Protein AF-A0A6V8NJ62-F1 (afdb_monomer_lite)

Structure (mmCIF, N/CA/C/O backbone):
data_AF-A0A6V8NJ62-F1
#
_entry.id   AF-A0A6V8NJ62-F1
#
loop_
_atom_site.group_PDB
_atom_site.id
_atom_site.type_symbol
_atom_site.label_atom_id
_atom_site.label_alt_id
_atom_site.label_comp_id
_atom_site.label_asym_id
_atom_site.label_entity_id
_atom_site.label_seq_id
_atom_site.pdbx_PDB_ins_code
_atom_site.Cartn_x
_atom_site.Cartn_y
_atom_site.Cartn_z
_atom_site.occupancy
_atom_site.B_iso_or_equiv
_atom_site.auth_seq_id
_atom_site.auth_comp_id
_atom_site.auth_asym_id
_atom_site.auth_atom_id
_atom_site.pdbx_PDB_model_num
ATOM 1 N N . MET A 1 1 ? 27.675 8.308 -45.622 1.00 54.81 1 MET A N 1
ATOM 2 C CA . MET A 1 1 ? 26.237 8.334 -45.273 1.00 54.81 1 MET A CA 1
ATOM 3 C C . MET A 1 1 ? 25.908 7.161 -44.334 1.00 54.81 1 MET A C 1
ATOM 5 O O . MET A 1 1 ? 24.941 6.455 -44.560 1.00 54.81 1 MET A O 1
ATOM 9 N N . GLU A 1 2 ? 26.715 6.939 -43.284 1.00 63.44 2 GLU A N 1
ATOM 10 C CA . GLU A 1 2 ? 26.614 5.745 -42.406 1.00 63.44 2 GLU A CA 1
ATOM 11 C C . GLU A 1 2 ? 26.477 6.090 -40.912 1.00 63.44 2 GLU A C 1
ATOM 13 O O . GLU A 1 2 ? 25.888 5.338 -40.140 1.00 63.44 2 GLU A O 1
ATOM 18 N N . THR A 1 3 ? 26.953 7.262 -40.488 1.00 70.12 3 THR A N 1
ATOM 19 C CA . THR A 1 3 ? 26.948 7.683 -39.077 1.00 70.12 3 THR A CA 1
ATOM 20 C C . THR A 1 3 ? 25.545 7.982 -38.548 1.00 70.12 3 THR A C 1
ATOM 22 O O . THR A 1 3 ? 25.250 7.712 -37.386 1.00 70.12 3 THR A O 1
ATOM 25 N N . SER A 1 4 ? 24.643 8.469 -39.402 1.00 76.69 4 SER A N 1
ATOM 26 C CA . SER A 1 4 ? 23.261 8.801 -39.036 1.00 76.69 4 SER A CA 1
ATOM 27 C C . SER A 1 4 ? 22.462 7.568 -38.595 1.00 76.69 4 SER A C 1
ATOM 29 O O . SER A 1 4 ? 21.747 7.627 -37.598 1.00 76.69 4 SER A O 1
ATOM 31 N N . GLY A 1 5 ? 22.615 6.433 -39.289 1.00 84.75 5 GLY A N 1
ATOM 32 C CA . GLY A 1 5 ? 21.897 5.194 -38.963 1.00 84.75 5 GLY A CA 1
ATOM 33 C C . GLY A 1 5 ? 22.363 4.566 -37.647 1.00 84.75 5 GLY A C 1
ATOM 34 O O . GLY A 1 5 ? 21.549 4.087 -36.856 1.00 84.75 5 GLY A O 1
ATOM 35 N N . MET A 1 6 ? 23.666 4.645 -37.367 1.00 89.50 6 MET A N 1
ATOM 36 C CA . MET A 1 6 ? 24.254 4.153 -36.120 1.00 89.50 6 MET A CA 1
ATOM 37 C C . MET A 1 6 ? 23.736 4.935 -34.905 1.00 89.50 6 MET A C 1
ATOM 39 O O . MET A 1 6 ? 23.313 4.336 -33.918 1.00 89.50 6 MET A O 1
ATOM 43 N N . VAL A 1 7 ? 23.691 6.268 -35.002 1.00 90.81 7 VAL A N 1
ATOM 44 C CA . VAL A 1 7 ? 23.175 7.138 -33.932 1.00 90.81 7 VAL A CA 1
ATOM 45 C C . VAL A 1 7 ? 21.690 6.878 -33.669 1.00 90.81 7 VAL A C 1
ATOM 47 O O . VAL A 1 7 ? 21.293 6.746 -32.512 1.00 90.81 7 VAL A O 1
ATOM 50 N N . ILE A 1 8 ? 20.875 6.736 -34.721 1.00 93.25 8 ILE A N 1
ATOM 51 C CA . ILE A 1 8 ? 19.444 6.416 -34.587 1.00 93.25 8 ILE A CA 1
ATOM 52 C C . ILE A 1 8 ? 19.249 5.065 -33.889 1.00 93.25 8 ILE A C 1
ATOM 54 O O . ILE A 1 8 ? 18.403 4.949 -33.006 1.00 93.25 8 ILE A O 1
ATOM 58 N N . THR A 1 9 ? 20.059 4.062 -34.230 1.00 91.69 9 THR A N 1
ATOM 59 C CA . THR A 1 9 ? 19.979 2.725 -33.622 1.00 91.69 9 THR A CA 1
ATOM 60 C C . THR A 1 9 ? 20.310 2.762 -32.130 1.00 91.69 9 THR A C 1
ATOM 62 O O . THR A 1 9 ? 19.581 2.197 -31.317 1.00 91.69 9 THR A O 1
ATOM 65 N N . ILE A 1 10 ? 21.374 3.476 -31.752 1.00 94.25 10 ILE A N 1
ATOM 66 C CA . ILE A 1 10 ? 21.768 3.646 -30.347 1.00 94.25 10 ILE A CA 1
ATOM 67 C C . ILE A 1 10 ? 20.658 4.357 -29.563 1.00 94.25 10 ILE A C 1
ATOM 69 O O . ILE A 1 10 ? 20.280 3.908 -28.481 1.00 94.25 10 ILE A O 1
ATOM 73 N N . LEU A 1 11 ? 20.094 5.432 -30.120 1.00 94.69 11 LEU A N 1
ATOM 74 C CA . LEU A 1 11 ? 18.990 6.164 -29.498 1.00 94.69 11 LEU A CA 1
ATOM 75 C C . LEU A 1 11 ? 17.732 5.303 -29.350 1.00 94.69 11 LEU A C 1
ATOM 77 O O . LEU A 1 11 ? 17.073 5.374 -28.315 1.00 94.69 11 LEU A O 1
ATOM 81 N N . ALA A 1 12 ? 17.415 4.469 -30.342 1.00 94.56 12 ALA A N 1
ATOM 82 C CA . ALA A 1 12 ? 16.268 3.570 -30.284 1.00 94.56 12 ALA A CA 1
ATOM 83 C C . ALA A 1 12 ? 16.407 2.552 -29.142 1.00 94.56 12 ALA A C 1
ATOM 85 O O . ALA A 1 12 ? 15.471 2.383 -28.362 1.00 94.56 12 ALA A O 1
ATOM 86 N N . ILE A 1 13 ? 17.591 1.948 -28.983 1.00 95.56 13 ILE A N 1
ATOM 87 C CA . ILE A 1 13 ? 17.879 1.006 -27.890 1.00 95.56 13 ILE A CA 1
ATOM 88 C C . ILE A 1 13 ? 17.697 1.690 -26.532 1.00 95.56 13 ILE A C 1
ATOM 90 O O . ILE A 1 13 ? 16.979 1.182 -25.669 1.00 95.56 13 ILE A O 1
ATOM 94 N N . TRP A 1 14 ? 18.293 2.870 -26.347 1.00 94.56 14 TRP A N 1
ATOM 95 C CA . TRP A 1 14 ? 18.150 3.620 -25.099 1.00 94.56 14 TRP A CA 1
ATOM 96 C C . TRP A 1 14 ? 1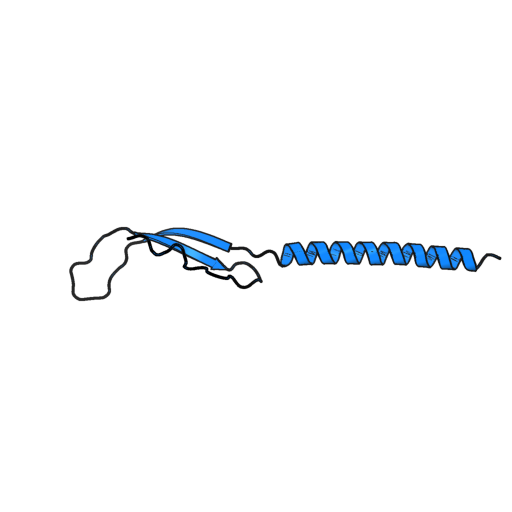6.706 4.047 -24.832 1.00 94.56 14 TRP A C 1
ATOM 98 O O . TRP A 1 14 ? 16.246 3.953 -23.694 1.00 94.56 14 TRP A O 1
ATOM 108 N N . GLY A 1 15 ? 15.967 4.446 -25.868 1.00 96.06 15 GLY A N 1
ATOM 109 C CA . GLY A 1 15 ? 14.545 4.764 -25.770 1.00 96.06 15 GLY A CA 1
ATOM 110 C C . GLY A 1 15 ? 13.725 3.580 -25.259 1.00 96.06 15 GLY A C 1
ATOM 111 O O . GLY A 1 15 ? 12.926 3.735 -24.333 1.00 96.06 15 GLY A O 1
ATOM 112 N N . THR A 1 16 ? 13.968 2.378 -25.789 1.00 95.88 16 THR A N 1
ATOM 113 C CA . THR A 1 16 ? 13.295 1.157 -25.325 1.00 95.88 16 THR A CA 1
ATOM 114 C C . THR A 1 16 ? 13.657 0.815 -23.879 1.00 95.88 16 THR A C 1
ATOM 116 O O . THR A 1 16 ? 12.771 0.470 -23.094 1.00 95.88 16 THR A O 1
ATOM 119 N N . VAL A 1 17 ? 14.931 0.944 -23.494 1.00 96.62 17 VAL A N 1
ATOM 120 C CA . VAL A 1 17 ? 15.390 0.663 -22.121 1.00 96.62 17 VAL A CA 1
ATOM 121 C C . VAL A 1 17 ? 14.740 1.621 -21.124 1.00 96.62 17 VAL A C 1
ATOM 123 O O . VAL A 1 17 ? 14.135 1.177 -20.148 1.00 96.62 17 VAL A O 1
ATOM 126 N N . LEU A 1 18 ? 14.800 2.928 -21.383 1.00 95.75 18 LEU A N 1
ATOM 127 C CA . LEU A 1 18 ? 14.214 3.939 -20.501 1.00 95.75 18 LEU A CA 1
ATOM 128 C C . LEU A 1 18 ? 12.692 3.798 -20.408 1.00 95.75 18 LEU A C 1
ATOM 130 O O . LEU A 1 18 ? 12.130 3.904 -19.317 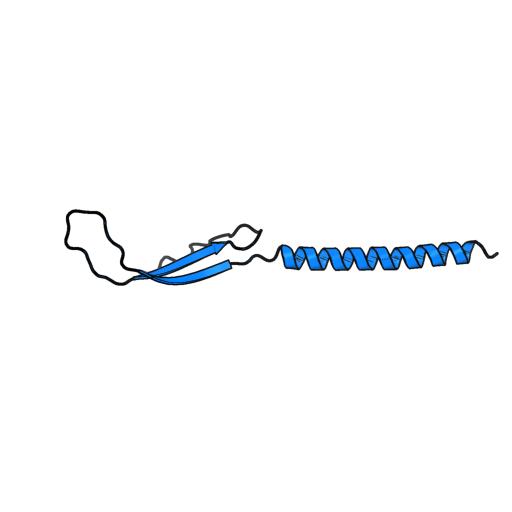1.00 95.75 18 LEU A O 1
ATOM 134 N N . SER A 1 19 ? 12.026 3.486 -21.524 1.00 95.25 19 SER A N 1
ATOM 135 C CA . SER A 1 19 ? 10.588 3.212 -21.530 1.00 95.25 19 SER A CA 1
ATOM 136 C C . SER A 1 19 ? 10.248 2.001 -20.654 1.00 95.25 19 SER A C 1
ATOM 138 O O . SER A 1 19 ? 9.410 2.112 -19.758 1.00 95.25 19 SER A O 1
ATOM 140 N N . SER A 1 20 ? 10.970 0.890 -20.813 1.00 96.19 20 SER A N 1
ATOM 141 C CA . SER A 1 20 ? 10.763 -0.332 -20.022 1.00 96.19 20 SER A CA 1
ATOM 142 C C . SER A 1 20 ? 10.951 -0.086 -18.523 1.00 96.19 20 SER A C 1
ATOM 144 O O . SER A 1 20 ? 10.127 -0.510 -17.711 1.00 96.19 20 SER A O 1
ATOM 146 N N . VAL A 1 21 ? 11.994 0.665 -18.151 1.00 96.94 21 VAL A N 1
ATOM 147 C CA . VAL A 1 21 ? 12.247 1.053 -16.756 1.00 96.94 21 VAL A CA 1
ATOM 148 C C . VAL A 1 21 ? 11.122 1.937 -16.218 1.00 96.94 21 VAL A C 1
ATOM 150 O O . VAL A 1 21 ? 10.633 1.695 -15.115 1.00 96.94 21 VAL A O 1
ATOM 153 N N . SER A 1 22 ? 10.664 2.927 -16.990 1.00 94.81 22 SER A N 1
ATOM 154 C CA . SER A 1 22 ? 9.585 3.819 -16.554 1.00 94.81 22 SER A CA 1
ATOM 155 C C . SER A 1 22 ? 8.270 3.070 -16.317 1.00 94.81 22 SER A C 1
ATOM 157 O O . SER A 1 22 ? 7.624 3.283 -15.292 1.00 94.81 22 SER A O 1
ATOM 159 N N . ILE A 1 23 ? 7.910 2.126 -17.193 1.00 95.56 23 ILE A N 1
ATOM 160 C CA . ILE A 1 23 ? 6.711 1.291 -17.039 1.00 95.56 23 ILE A CA 1
ATOM 161 C C . ILE A 1 23 ? 6.834 0.419 -15.786 1.00 95.56 23 ILE A C 1
ATOM 163 O O . ILE A 1 23 ? 5.924 0.401 -14.954 1.00 95.56 23 ILE A O 1
ATOM 167 N N . GLY A 1 24 ? 7.976 -0.251 -15.605 1.00 94.38 24 GLY A N 1
ATOM 168 C CA . GLY A 1 24 ? 8.235 -1.071 -14.421 1.00 94.38 24 GLY A CA 1
ATOM 169 C C . GLY A 1 24 ? 8.144 -0.268 -13.123 1.00 94.38 24 GLY A C 1
ATOM 170 O O . GLY A 1 24 ? 7.524 -0.716 -12.157 1.00 94.38 24 GLY A O 1
ATOM 171 N N . TRP A 1 25 ? 8.684 0.953 -13.116 1.00 93.75 25 TRP A N 1
ATOM 172 C CA . TRP A 1 25 ? 8.615 1.850 -11.966 1.00 93.75 25 TRP A CA 1
ATOM 173 C C . TRP A 1 25 ? 7.179 2.246 -11.609 1.00 93.75 25 TRP A C 1
ATOM 175 O O . TRP A 1 25 ? 6.807 2.204 -10.435 1.00 93.75 25 TRP A O 1
ATOM 185 N N . GLN A 1 26 ? 6.351 2.588 -12.601 1.00 93.31 26 GLN A N 1
ATOM 186 C CA . GLN A 1 26 ? 4.951 2.947 -12.362 1.00 93.31 26 GLN A CA 1
ATOM 187 C C . GLN A 1 26 ? 4.175 1.776 -11.755 1.00 93.31 26 GLN A C 1
ATOM 189 O O . GLN A 1 26 ? 3.492 1.950 -10.746 1.00 93.31 26 GLN A O 1
ATOM 194 N N . ILE A 1 27 ? 4.358 0.575 -12.308 1.00 91.44 27 ILE A N 1
ATOM 195 C CA . ILE A 1 27 ? 3.727 -0.648 -11.810 1.00 91.44 27 ILE A CA 1
ATOM 196 C C . ILE A 1 27 ? 4.180 -0.937 -10.371 1.00 91.44 27 ILE A C 1
ATOM 198 O O . ILE A 1 27 ? 3.350 -1.131 -9.482 1.00 91.44 27 ILE A O 1
ATOM 202 N N . TYR A 1 28 ? 5.489 -0.907 -10.111 1.00 90.12 28 TYR A N 1
ATOM 203 C CA . TYR A 1 28 ? 6.054 -1.129 -8.778 1.00 90.12 28 TYR A CA 1
ATOM 204 C C . TYR A 1 28 ? 5.505 -0.143 -7.741 1.00 90.12 28 TYR A C 1
ATOM 206 O O . TYR A 1 28 ? 5.099 -0.532 -6.639 1.00 90.12 28 TYR A O 1
ATOM 214 N N . ARG A 1 29 ? 5.467 1.142 -8.102 1.00 88.31 29 ARG A N 1
ATOM 215 C CA . ARG A 1 29 ? 4.950 2.212 -7.252 1.00 88.31 29 ARG A CA 1
ATOM 216 C C . ARG A 1 29 ? 3.464 2.009 -6.972 1.00 88.31 29 ARG A C 1
ATOM 218 O O . ARG A 1 29 ? 3.040 2.203 -5.834 1.00 88.31 29 ARG A O 1
ATOM 225 N N . ASP A 1 30 ? 2.682 1.582 -7.957 1.00 85.50 30 ASP A N 1
ATOM 226 C CA . ASP A 1 30 ? 1.256 1.326 -7.773 1.00 85.50 30 ASP A CA 1
ATOM 227 C C . ASP A 1 30 ? 1.005 0.125 -6.860 1.00 85.50 30 ASP A C 1
ATOM 229 O O . ASP A 1 30 ? 0.164 0.221 -5.970 1.00 85.50 30 ASP A O 1
ATOM 233 N N . PHE A 1 31 ? 1.769 -0.965 -6.986 1.00 82.31 31 PHE A N 1
ATOM 234 C CA . PHE A 1 31 ? 1.675 -2.101 -6.061 1.00 82.31 31 PHE A CA 1
ATOM 235 C C . PHE A 1 31 ? 2.100 -1.744 -4.635 1.00 82.31 31 PHE A C 1
ATOM 237 O O . PHE A 1 31 ? 1.416 -2.116 -3.680 1.00 82.31 31 PHE A O 1
ATOM 244 N N . THR A 1 32 ? 3.192 -0.994 -4.485 1.00 81.44 32 THR A N 1
ATOM 245 C CA . THR A 1 32 ? 3.715 -0.572 -3.175 1.00 81.44 32 THR A CA 1
ATOM 246 C C . THR A 1 32 ? 2.782 0.419 -2.479 1.00 81.44 32 THR A C 1
ATOM 248 O O . THR A 1 32 ? 2.623 0.380 -1.260 1.00 81.44 32 THR A O 1
ATOM 251 N N . ASN A 1 33 ? 2.120 1.288 -3.245 1.00 76.75 33 ASN A N 1
ATOM 252 C CA . ASN A 1 33 ? 1.194 2.294 -2.728 1.00 76.75 33 ASN A CA 1
ATOM 253 C C . ASN A 1 33 ? -0.264 1.816 -2.679 1.00 76.75 33 ASN A C 1
ATOM 255 O O . ASN A 1 33 ? -1.174 2.641 -2.527 1.00 76.75 33 ASN A O 1
ATOM 259 N N . ARG A 1 34 ? -0.533 0.511 -2.810 1.00 74.38 34 ARG A N 1
ATOM 260 C CA . ARG A 1 34 ? -1.868 -0.023 -2.514 1.00 74.38 34 ARG A CA 1
ATOM 261 C C . ARG A 1 34 ? -2.139 0.134 -1.020 1.00 74.38 34 ARG A C 1
ATOM 263 O O . ARG A 1 34 ? -1.357 -0.312 -0.182 1.00 74.38 34 ARG A O 1
ATOM 270 N N . GLY A 1 35 ? -3.251 0.790 -0.693 1.00 73.38 35 GLY A N 1
ATOM 271 C CA . GLY A 1 35 ? -3.763 0.802 0.672 1.00 73.38 35 GLY A CA 1
ATOM 272 C C . GLY A 1 35 ? -4.072 -0.634 1.086 1.00 73.38 35 GLY A C 1
ATOM 273 O O . GLY A 1 35 ? -4.716 -1.364 0.333 1.00 73.38 35 GLY A O 1
ATOM 274 N N . ARG A 1 36 ? -3.570 -1.054 2.245 1.00 79.12 36 ARG A N 1
ATOM 275 C CA . ARG A 1 36 ? -3.877 -2.355 2.835 1.00 79.12 36 ARG A CA 1
ATOM 276 C C . ARG A 1 36 ? -4.535 -2.116 4.181 1.00 79.12 36 ARG A C 1
ATOM 278 O O . ARG A 1 36 ? -4.003 -1.396 5.025 1.00 79.12 36 ARG A O 1
ATOM 285 N N . LEU A 1 37 ? -5.697 -2.721 4.361 1.00 84.12 37 LEU A N 1
ATOM 286 C CA . LEU A 1 37 ? -6.452 -2.693 5.601 1.00 84.12 37 LEU A CA 1
ATOM 287 C C . LEU A 1 37 ? -6.484 -4.104 6.153 1.00 84.12 37 LEU A C 1
ATOM 289 O O . LEU A 1 37 ? -6.840 -5.038 5.438 1.00 84.12 37 LEU A O 1
ATOM 293 N N . ARG A 1 38 ? -6.088 -4.248 7.414 1.00 84.31 38 ARG A N 1
ATOM 294 C CA . ARG A 1 38 ? -6.251 -5.494 8.150 1.00 84.31 38 ARG A CA 1
ATOM 295 C C . ARG A 1 38 ? -7.403 -5.310 9.125 1.00 84.31 38 ARG A C 1
ATOM 297 O O . ARG A 1 38 ? -7.400 -4.344 9.886 1.00 84.31 38 ARG A O 1
ATOM 304 N N . VAL A 1 39 ? -8.369 -6.218 9.069 1.00 86.62 39 VAL A N 1
ATOM 305 C CA . VAL A 1 39 ? -9.503 -6.261 9.989 1.00 86.62 39 VAL A CA 1
ATOM 306 C C . VAL A 1 39 ? -9.420 -7.577 10.740 1.00 86.62 39 VAL A C 1
ATOM 308 O O . VAL A 1 39 ? -9.514 -8.637 10.129 1.00 86.62 39 VAL A O 1
ATOM 311 N N . ASP A 1 40 ? -9.203 -7.498 12.047 1.00 89.56 40 ASP A N 1
ATOM 312 C CA . ASP A 1 40 ? -9.190 -8.660 12.930 1.00 89.56 40 ASP A CA 1
ATOM 313 C C . ASP A 1 40 ? -10.463 -8.622 13.790 1.00 89.56 40 ASP A C 1
ATOM 315 O O . ASP A 1 40 ? -10.696 -7.649 14.506 1.00 89.56 40 ASP A O 1
ATOM 319 N N . THR A 1 41 ? -11.298 -9.659 13.707 1.00 87.94 41 THR A N 1
ATOM 320 C CA . THR A 1 41 ? -12.539 -9.806 14.489 1.00 87.94 41 THR A CA 1
ATOM 321 C C . THR A 1 41 ? -12.332 -10.796 15.627 1.00 87.94 41 THR A C 1
ATOM 323 O O . THR A 1 41 ? -11.798 -11.882 15.400 1.00 87.94 41 THR 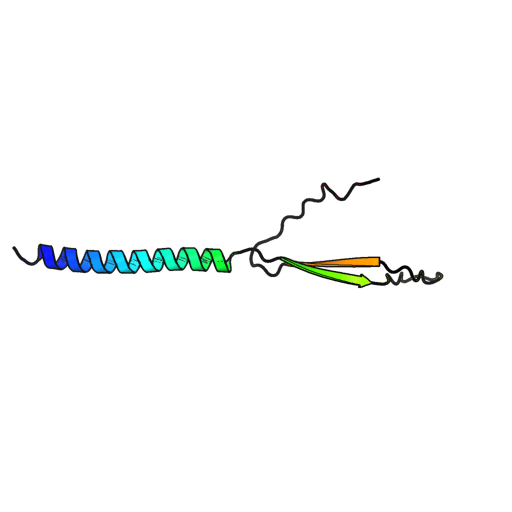A O 1
ATOM 326 N N . TYR A 1 42 ? -12.764 -10.451 16.835 1.00 86.19 42 TYR A N 1
ATOM 327 C CA . TYR A 1 42 ? -12.607 -11.286 18.022 1.00 86.19 42 TYR A CA 1
ATOM 328 C C . TYR A 1 42 ? -13.746 -11.059 19.017 1.00 86.19 42 TYR A C 1
ATOM 330 O O . TYR A 1 42 ? -14.392 -10.017 19.024 1.00 86.19 42 TYR A O 1
ATOM 338 N N . LEU A 1 43 ? -14.000 -12.050 19.867 1.00 85.19 43 LEU A N 1
ATOM 339 C CA . LEU A 1 43 ? -14.926 -11.901 20.986 1.00 85.19 43 LEU A CA 1
ATOM 340 C C . LEU A 1 43 ? -14.170 -11.294 22.170 1.00 85.19 43 LEU A C 1
ATOM 342 O O . LEU A 1 43 ? -13.074 -11.752 22.498 1.00 85.19 43 LEU A O 1
ATOM 346 N N . ALA A 1 44 ? -14.733 -10.262 22.789 1.00 77.62 44 ALA A N 1
ATOM 347 C CA . ALA A 1 44 ? -14.137 -9.586 23.933 1.00 77.62 44 ALA A CA 1
ATOM 348 C C . ALA A 1 44 ? -15.184 -9.333 25.016 1.00 77.62 44 ALA A C 1
ATOM 350 O O . ALA A 1 44 ? -16.299 -8.912 24.720 1.00 77.62 44 ALA A O 1
ATOM 351 N N . ASN A 1 45 ? -14.796 -9.543 26.271 1.00 77.88 45 ASN A N 1
ATOM 352 C CA . ASN A 1 45 ? -15.542 -9.030 27.414 1.00 77.88 45 ASN A CA 1
ATOM 353 C C . ASN A 1 45 ? -15.032 -7.623 27.713 1.00 77.88 45 ASN A C 1
ATOM 355 O O . ASN A 1 45 ? -13.821 -7.415 27.833 1.00 77.88 45 ASN A O 1
ATOM 359 N N . ILE A 1 46 ? -15.943 -6.661 27.810 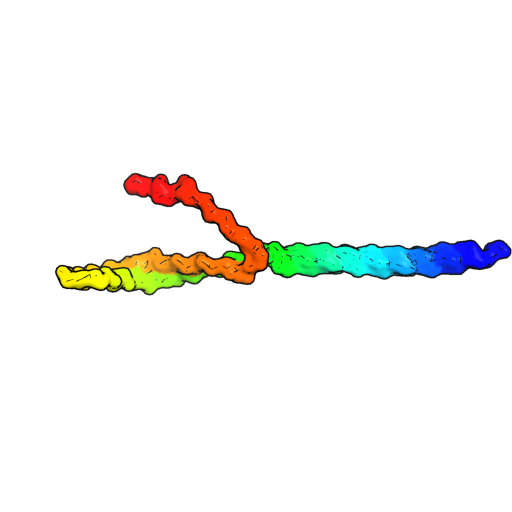1.00 70.25 46 ILE A N 1
ATOM 360 C CA . ILE A 1 46 ? -15.604 -5.308 28.244 1.00 70.25 46 ILE A CA 1
ATOM 361 C C . ILE A 1 46 ? -15.624 -5.335 29.770 1.00 70.25 46 ILE A C 1
ATOM 363 O O . ILE A 1 46 ? -16.679 -5.479 30.376 1.00 70.25 46 ILE A O 1
ATOM 367 N N . ILE A 1 47 ? -14.449 -5.255 30.390 1.00 66.25 47 ILE A N 1
ATOM 368 C CA . ILE A 1 47 ? -14.347 -5.087 31.840 1.00 66.25 47 ILE A CA 1
ATOM 369 C C . ILE A 1 47 ? -14.547 -3.595 32.106 1.00 66.25 47 ILE A C 1
ATOM 371 O O . ILE A 1 47 ? -13.649 -2.799 31.835 1.00 66.25 47 ILE A O 1
ATOM 375 N N . GLU A 1 48 ? -15.724 -3.201 32.585 1.00 64.12 48 GLU A N 1
ATOM 376 C CA . GLU A 1 48 ? -15.915 -1.849 33.111 1.00 64.12 48 GLU A CA 1
ATOM 377 C C . GLU A 1 48 ? -15.135 -1.711 34.427 1.00 64.12 48 GLU A C 1
ATOM 379 O O . GLU A 1 48 ? -15.388 -2.427 35.399 1.00 64.12 48 GLU A O 1
ATOM 384 N N . GLU A 1 49 ? -14.153 -0.806 34.469 1.00 61.06 49 GLU A N 1
ATOM 385 C CA . GLU A 1 49 ? -13.478 -0.448 35.718 1.00 61.06 49 GLU A CA 1
ATOM 386 C C . GLU A 1 49 ? -14.411 0.430 36.568 1.00 61.06 49 GLU A C 1
ATOM 388 O O . GLU A 1 49 ? -14.525 1.637 36.361 1.00 61.06 49 GLU A O 1
ATOM 393 N N . GLY A 1 50 ? -15.097 -0.181 37.536 1.00 65.69 50 GLY A N 1
ATOM 394 C CA . GLY A 1 50 ? -15.955 0.516 38.495 1.00 65.69 50 GLY A CA 1
ATOM 395 C C . GLY A 1 50 ? -16.463 -0.403 39.616 1.00 65.69 50 GLY A C 1
ATOM 396 O O . GLY A 1 50 ? -16.419 -1.628 39.482 1.00 65.69 50 GLY A O 1
ATOM 397 N N . PRO A 1 51 ? -16.934 0.147 40.752 1.00 50.69 51 PRO A N 1
ATOM 398 C CA . PRO A 1 51 ? -17.553 -0.638 41.815 1.00 50.69 51 PRO A CA 1
ATOM 399 C C . PRO A 1 51 ? -18.975 -1.042 41.391 1.00 50.69 51 PRO A C 1
ATOM 401 O O . PRO A 1 51 ? -19.949 -0.362 41.698 1.00 50.69 51 PRO A O 1
ATOM 404 N N . GLY A 1 52 ? -19.092 -2.146 40.656 1.00 62.22 52 GLY A N 1
ATOM 405 C CA . GLY A 1 52 ? -20.361 -2.707 40.195 1.00 62.22 52 GLY A CA 1
ATOM 406 C C . GLY A 1 52 ? -20.227 -4.191 39.839 1.00 62.22 52 GLY A C 1
ATOM 407 O O . GLY A 1 52 ? -19.105 -4.688 39.707 1.00 62.22 52 GLY A O 1
ATOM 408 N N . PRO A 1 53 ? -21.341 -4.939 39.737 1.00 60.53 53 PRO A N 1
ATOM 409 C CA . PRO A 1 53 ? -21.298 -6.318 39.265 1.00 60.53 53 PRO A CA 1
ATOM 410 C C . PRO A 1 53 ? -20.686 -6.351 37.861 1.00 60.53 53 PRO A C 1
ATOM 412 O O . PRO A 1 53 ? -21.142 -5.636 36.975 1.00 60.53 53 PRO A O 1
ATOM 415 N N . GLN A 1 54 ? -19.638 -7.159 37.673 1.00 62.75 54 GLN A N 1
ATOM 416 C CA . GLN A 1 54 ? -19.013 -7.321 36.362 1.00 62.75 54 GLN A CA 1
ATOM 417 C C . GLN A 1 54 ? -20.013 -7.968 35.408 1.00 62.75 54 GLN A C 1
ATOM 419 O O . GLN A 1 54 ? -20.366 -9.139 35.573 1.00 62.75 54 GLN A O 1
ATOM 424 N N . ASP A 1 55 ? -20.469 -7.198 34.427 1.00 63.56 55 ASP A N 1
ATOM 425 C CA . ASP A 1 55 ? -21.326 -7.705 33.371 1.00 63.56 55 ASP A CA 1
ATOM 426 C C . ASP A 1 55 ? -20.488 -8.608 32.450 1.00 63.56 55 ASP A C 1
ATOM 428 O O . ASP A 1 55 ? -19.543 -8.162 31.800 1.00 63.56 55 ASP A O 1
ATOM 432 N N . GLN A 1 56 ? -20.780 -9.912 32.432 1.00 67.50 56 GLN A N 1
ATOM 433 C CA . GLN A 1 56 ? -20.035 -10.913 31.646 1.00 67.50 56 GLN A CA 1
ATOM 434 C C . GLN A 1 56 ? -20.504 -10.970 30.183 1.00 67.50 56 GLN A C 1
ATOM 436 O O . GLN A 1 56 ? -20.450 -12.020 29.538 1.00 67.50 56 GLN A O 1
ATOM 441 N N . THR A 1 57 ? -21.004 -9.854 29.659 1.00 72.38 57 THR A N 1
ATOM 442 C CA . THR A 1 57 ? -21.513 -9.772 28.295 1.00 72.38 57 THR A CA 1
ATOM 443 C C . THR A 1 57 ? -20.359 -9.896 27.301 1.00 72.38 57 THR A C 1
ATOM 445 O O . THR A 1 57 ? -19.401 -9.119 27.317 1.00 72.38 57 THR A O 1
ATOM 448 N N . VAL A 1 58 ? -20.461 -10.893 26.419 1.00 72.81 58 VAL A N 1
ATOM 449 C CA . VAL A 1 58 ? -19.494 -11.141 25.346 1.00 72.81 58 VAL A CA 1
ATOM 450 C C . VAL A 1 58 ? -19.853 -10.268 24.149 1.00 72.81 58 VAL A C 1
ATOM 452 O O . VAL A 1 58 ? -20.894 -10.461 23.520 1.00 72.81 58 VAL A O 1
ATOM 455 N N . TYR A 1 59 ? -18.968 -9.340 23.797 1.00 79.31 59 TYR A N 1
ATOM 456 C CA . TYR A 1 59 ? -19.132 -8.450 22.653 1.00 79.31 59 TYR A CA 1
ATOM 457 C C . TYR A 1 59 ? -18.349 -8.957 21.440 1.00 79.31 59 TYR A C 1
ATOM 459 O O . TYR A 1 59 ? -17.234 -9.472 21.562 1.00 79.31 59 TYR A O 1
ATOM 467 N N . LEU A 1 60 ? -18.910 -8.763 20.244 1.00 82.19 60 LEU A N 1
ATOM 468 C CA . LEU A 1 60 ? -18.165 -8.910 18.996 1.00 82.19 60 LEU A CA 1
ATOM 469 C C . LEU A 1 60 ? -17.335 -7.642 18.770 1.00 82.19 60 LEU A C 1
ATOM 471 O O . LEU A 1 60 ? -17.860 -6.600 18.383 1.00 82.19 60 LEU A O 1
ATOM 475 N N . ALA A 1 61 ? -16.035 -7.739 19.020 1.00 82.56 61 ALA A N 1
ATOM 476 C CA . ALA A 1 61 ? -15.081 -6.667 18.806 1.00 82.56 61 ALA A CA 1
ATOM 477 C C . ALA A 1 61 ? -14.338 -6.852 17.478 1.00 82.56 61 ALA A C 1
ATOM 479 O O . ALA A 1 61 ? -14.146 -7.957 16.964 1.00 82.56 61 ALA A O 1
ATOM 480 N N . TRP A 1 62 ? -13.895 -5.739 16.907 1.00 83.75 62 TRP A N 1
ATOM 481 C CA . TRP A 1 62 ? -13.124 -5.737 15.675 1.00 83.75 62 TRP A CA 1
ATOM 482 C C . TRP A 1 62 ? -12.092 -4.620 15.710 1.00 83.75 62 TRP A C 1
ATOM 484 O O . TRP A 1 62 ? -12.353 -3.512 16.176 1.00 83.75 62 TRP A O 1
ATOM 494 N N . LYS A 1 63 ? -10.891 -4.927 15.227 1.00 86.56 63 LYS A N 1
ATOM 495 C CA . LYS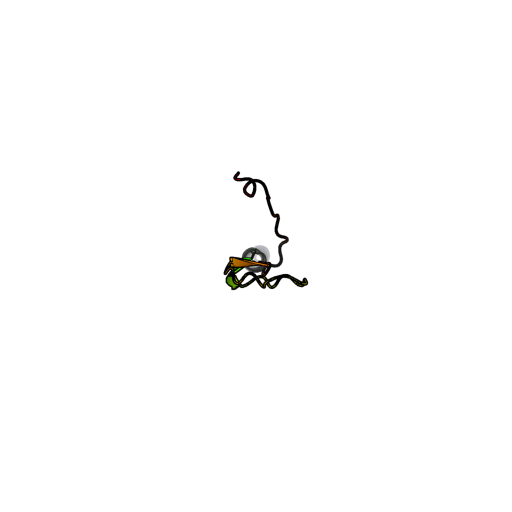 A 1 63 ? -9.770 -3.998 15.157 1.00 86.56 63 LYS A CA 1
ATOM 496 C C . LYS A 1 63 ? -9.418 -3.750 13.702 1.00 86.56 63 LYS A C 1
ATOM 498 O O . LYS A 1 63 ? -9.016 -4.665 12.986 1.00 86.56 63 LYS A O 1
ATOM 503 N N . VAL A 1 64 ? -9.519 -2.491 13.287 1.00 86.50 64 VAL A N 1
ATOM 504 C CA . VAL A 1 64 ? -9.104 -2.036 11.958 1.00 86.50 64 VAL A CA 1
ATOM 505 C C . VAL A 1 64 ? -7.709 -1.431 12.065 1.00 86.50 64 VAL A C 1
ATOM 507 O O . VAL A 1 64 ? -7.505 -0.439 12.759 1.00 86.50 64 VAL A O 1
ATOM 510 N N . THR A 1 65 ? -6.734 -2.025 11.380 1.00 85.75 65 THR A N 1
ATOM 511 C CA . THR A 1 65 ? -5.346 -1.544 11.357 1.00 85.75 65 THR A CA 1
ATOM 512 C C . THR A 1 65 ? -4.955 -1.121 9.945 1.00 85.75 65 THR A C 1
ATOM 514 O O . THR A 1 65 ? -5.074 -1.902 8.992 1.00 85.75 65 THR A O 1
ATOM 517 N N . ASN A 1 66 ? -4.434 0.104 9.807 1.00 85.31 66 ASN A N 1
ATOM 518 C CA . ASN A 1 66 ? -3.788 0.524 8.569 1.00 85.31 66 ASN A CA 1
ATOM 519 C C . ASN A 1 66 ? -2.458 -0.208 8.419 1.00 85.31 66 ASN A C 1
ATOM 521 O O . ASN A 1 66 ? -1.528 0.021 9.185 1.00 85.31 66 ASN A O 1
ATOM 525 N N . THR A 1 67 ? -2.367 -1.081 7.428 1.00 84.19 67 THR A N 1
ATOM 526 C CA . THR A 1 67 ? -1.115 -1.769 7.082 1.00 84.19 67 THR A CA 1
ATOM 527 C C . THR A 1 67 ? -0.520 -1.228 5.783 1.00 84.19 67 THR A C 1
ATOM 529 O O . THR A 1 67 ? 0.535 -1.680 5.341 1.00 84.19 67 THR A O 1
ATOM 532 N N . GLY A 1 68 ? -1.195 -0.264 5.151 1.00 79.62 68 GLY A N 1
ATOM 533 C CA . GLY A 1 68 ? -0.746 0.414 3.946 1.00 79.62 68 GLY A CA 1
ATOM 534 C C . GLY A 1 68 ? 0.007 1.711 4.236 1.00 79.62 68 GLY A C 1
ATOM 535 O O . GLY A 1 68 ? 0.028 2.225 5.348 1.00 79.62 68 GLY A O 1
ATOM 536 N N . ARG A 1 69 ? 0.598 2.279 3.179 1.00 73.56 69 ARG A N 1
ATOM 537 C CA . ARG A 1 69 ? 1.282 3.588 3.212 1.00 73.56 69 ARG A CA 1
ATOM 538 C C . ARG A 1 69 ? 0.356 4.778 2.927 1.00 73.56 69 ARG A C 1
ATOM 540 O O . ARG A 1 69 ? 0.825 5.907 2.839 1.00 73.56 69 ARG A O 1
ATOM 547 N N . LYS A 1 70 ? -0.944 4.532 2.729 1.00 79.69 70 LYS A N 1
ATOM 548 C CA . LYS A 1 70 ? -1.947 5.562 2.418 1.00 79.69 70 LYS A CA 1
ATOM 549 C C . LYS A 1 70 ? -2.837 5.831 3.632 1.00 79.69 70 LYS A C 1
ATOM 551 O O . LYS A 1 70 ? -3.204 4.865 4.302 1.00 79.69 70 LYS A O 1
ATOM 556 N N . PRO A 1 71 ? -3.201 7.095 3.909 1.00 76.94 71 PRO A N 1
ATOM 557 C CA . PRO A 1 71 ? -4.147 7.419 4.970 1.00 76.94 71 PRO A CA 1
ATOM 558 C C . PRO A 1 71 ? -5.526 6.817 4.671 1.00 76.94 71 PRO A C 1
ATOM 560 O O . PRO A 1 71 ? -5.906 6.656 3.509 1.00 76.94 71 PRO A O 1
ATOM 563 N N . ILE A 1 72 ? -6.261 6.475 5.728 1.00 78.25 72 ILE A N 1
ATOM 564 C CA . ILE A 1 72 ? -7.621 5.932 5.647 1.00 78.25 72 ILE A CA 1
ATOM 565 C C . ILE A 1 72 ? -8.598 7.071 5.910 1.00 78.25 72 ILE A C 1
ATOM 567 O O . ILE A 1 72 ? -8.410 7.830 6.858 1.00 78.25 72 ILE A O 1
ATOM 571 N N . ILE A 1 73 ? -9.648 7.161 5.098 1.00 80.25 73 ILE A N 1
ATOM 572 C CA . ILE A 1 73 ? -10.785 8.048 5.345 1.00 80.25 73 ILE A CA 1
ATOM 573 C C . ILE A 1 73 ? -11.911 7.183 5.904 1.00 80.25 73 ILE A C 1
ATOM 575 O O . ILE A 1 73 ? -12.319 6.211 5.270 1.00 80.25 73 ILE A O 1
ATOM 579 N N . ILE A 1 74 ? -12.387 7.525 7.098 1.00 77.94 74 ILE A N 1
ATOM 580 C CA . ILE A 1 74 ? -13.522 6.860 7.738 1.00 77.94 74 ILE A CA 1
ATOM 581 C C . ILE A 1 74 ? -14.758 7.709 7.443 1.00 77.94 74 ILE A C 1
ATOM 583 O O . ILE A 1 74 ? -14.758 8.903 7.735 1.00 77.94 74 ILE A O 1
ATOM 587 N N . ASN A 1 75 ? -15.794 7.112 6.851 1.00 81.19 75 ASN A N 1
ATOM 588 C CA . ASN A 1 75 ? -17.084 7.769 6.651 1.00 81.19 75 ASN A CA 1
ATOM 589 C C . ASN A 1 75 ? -18.091 7.214 7.677 1.00 81.19 75 ASN A C 1
ATOM 591 O O . ASN A 1 75 ? -18.491 6.058 7.544 1.00 81.19 75 ASN A O 1
ATOM 595 N N . PRO A 1 76 ? -18.491 7.996 8.696 1.00 71.00 76 PRO A N 1
ATOM 596 C CA . PRO A 1 76 ? -19.356 7.519 9.776 1.00 71.00 76 PRO A CA 1
ATOM 597 C C . PRO A 1 76 ? -20.852 7.415 9.415 1.00 71.00 76 PRO A C 1
ATOM 599 O O . PRO A 1 76 ? -21.646 7.058 10.277 1.00 71.00 76 PRO A O 1
ATOM 602 N N . SER A 1 77 ? -21.261 7.665 8.166 1.00 62.28 77 SER A N 1
ATOM 603 C CA . SER A 1 77 ? -22.681 7.7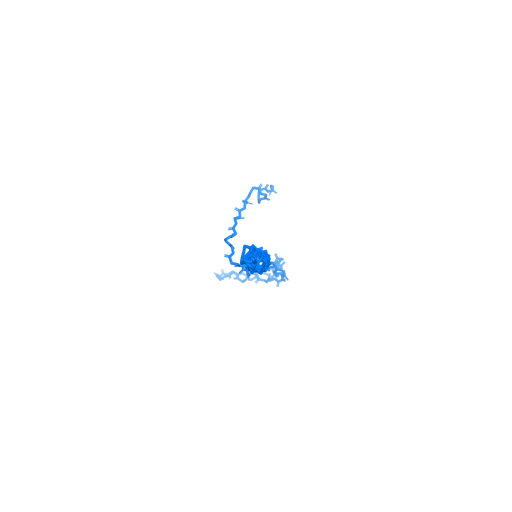61 7.752 1.00 62.28 77 SER A CA 1
ATOM 604 C C . SER A 1 77 ? -23.541 6.487 7.864 1.00 62.28 77 SER A C 1
ATOM 606 O O . SER A 1 77 ? -24.705 6.516 7.482 1.00 62.28 77 SER A O 1
ATOM 608 N N . SER A 1 78 ? -23.014 5.381 8.394 1.00 55.84 78 SER A N 1
ATOM 609 C CA . SER A 1 78 ? -23.753 4.121 8.584 1.00 55.84 78 SER A CA 1
ATOM 610 C C . SER A 1 78 ? -23.860 3.681 10.053 1.00 55.84 78 SER A C 1
ATOM 612 O O . SER A 1 78 ? -24.338 2.578 10.307 1.00 55.84 78 SER A O 1
ATOM 614 N N . ALA A 1 79 ? -23.393 4.489 11.013 1.00 57.59 79 ALA A N 1
ATOM 615 C CA . ALA A 1 79 ? -23.433 4.136 12.438 1.00 57.59 79 ALA A CA 1
ATOM 616 C C . ALA A 1 79 ? -24.731 4.559 13.156 1.00 57.59 79 ALA A C 1
ATOM 618 O O . ALA A 1 79 ? -24.926 4.186 14.308 1.00 57.59 79 ALA A O 1
ATOM 619 N N . GLU A 1 80 ? -25.624 5.299 12.494 1.00 54.19 80 GLU A N 1
ATOM 620 C CA . GLU A 1 80 ? -26.972 5.568 13.005 1.00 54.19 80 GLU A CA 1
ATOM 621 C C . GLU A 1 80 ? -27.952 4.538 12.440 1.00 54.19 80 GLU A C 1
ATOM 623 O O . GLU A 1 80 ? -28.489 4.679 11.342 1.00 54.19 80 GLU A O 1
ATOM 628 N N . SER A 1 81 ? -28.191 3.489 13.217 1.00 47.97 81 SER A N 1
ATOM 629 C CA . SER A 1 81 ? -29.435 2.725 13.152 1.00 47.97 81 SER A CA 1
ATOM 630 C C . SER A 1 81 ? -30.030 2.665 14.568 1.00 47.97 81 SER A C 1
ATOM 632 O O . SER A 1 81 ? -29.249 2.515 15.510 1.00 47.97 81 SER A O 1
ATOM 634 N N . PRO A 1 82 ? -31.357 2.870 14.691 1.00 51.75 82 PRO A N 1
ATOM 635 C CA . PRO A 1 82 ? -32.079 3.267 15.909 1.00 51.75 82 PRO A CA 1
ATOM 636 C C . PRO A 1 82 ? -32.066 2.248 17.051 1.00 51.75 82 PRO A C 1
ATOM 638 O O . PRO A 1 82 ? -31.905 1.039 16.771 1.00 51.75 82 PRO A O 1
#

Secondary structure (DSSP, 8-state):
--HHHHHHHHHHHHHHHHHHHHHHHHHHHHHHT---EEEEEEEEE----SSS-----EEEEEEEEE-SSSPPPP--TT----

Foldseek 3Di:
DPVVVVVVVVVVVVVVVVVVVVVVVVVVCVVQQDWDKDKDWDWDQDQPPDPDPRDRDIDTDMDIDTPHPDDDDDDCVPVDDD

pLDDT: mean 79.75, std 13.04, range [47.97, 96.94]

Organism: NCBI:txid2754717

Radius of gyration: 28.4 Å; chains: 1; bounding box: 59×21×87 Å

Sequence (82 aa):
METSGMVITILAIWGTVLSSVSIGWQIYRDFTNRGRLRVDTYLANIIEEGPGPQDQTVYLAWKVTNTGRKPIIINPSSAESP